Protein AF-A0A914ITX3-F1 (afdb_monomer_lite)

Radius of gyration: 26.63 Å; chains: 1; bounding box: 43×76×53 Å

Structure (mmCIF, N/CA/C/O backbone):
data_AF-A0A914ITX3-F1
#
_entry.id   AF-A0A914ITX3-F1
#
loop_
_atom_site.group_PDB
_atom_site.id
_atom_site.type_symbol
_atom_site.label_atom_id
_atom_site.label_alt_id
_atom_site.label_comp_id
_atom_site.label_asym_id
_atom_site.label_entity_id
_atom_site.label_seq_id
_atom_site.pdbx_PDB_ins_code
_atom_site.Cartn_x
_atom_site.Cartn_y
_atom_site.Cartn_z
_atom_site.occupancy
_atom_site.B_iso_or_equiv
_atom_site.auth_seq_id
_atom_site.auth_comp_id
_atom_site.auth_asym_id
_atom_site.auth_atom_id
_atom_site.pdbx_PDB_model_num
ATOM 1 N N . GLY A 1 1 ? 8.660 -14.782 -11.167 1.00 51.78 1 GLY A N 1
ATOM 2 C CA . GLY A 1 1 ? 8.376 -13.730 -12.158 1.00 51.78 1 GLY A CA 1
ATOM 3 C C . GLY A 1 1 ? 9.104 -12.484 -11.723 1.00 51.78 1 GLY A C 1
ATOM 4 O O . GLY A 1 1 ? 8.935 -12.097 -10.575 1.00 51.78 1 GLY A O 1
ATOM 5 N N . ALA A 1 2 ? 9.971 -11.943 -12.573 1.00 56.09 2 ALA A N 1
ATOM 6 C CA . ALA A 1 2 ? 10.683 -10.699 -12.299 1.00 56.09 2 ALA A CA 1
ATOM 7 C C . ALA A 1 2 ? 9.841 -9.514 -12.789 1.00 56.09 2 ALA A C 1
ATOM 9 O O . ALA A 1 2 ? 9.234 -9.598 -13.856 1.00 56.09 2 ALA A O 1
ATOM 10 N N . SER A 1 3 ? 9.800 -8.435 -12.010 1.00 76.44 3 SER A N 1
ATOM 11 C CA . SER A 1 3 ? 9.231 -7.157 -12.436 1.00 76.44 3 SER A CA 1
ATOM 12 C C . SER A 1 3 ? 10.149 -6.498 -13.460 1.00 76.44 3 SER A C 1
ATOM 14 O O . SER A 1 3 ? 11.336 -6.312 -13.190 1.00 76.44 3 SER A O 1
ATOM 16 N N . GLU A 1 4 ? 9.603 -6.122 -14.613 1.00 86.69 4 GLU A N 1
ATOM 17 C CA . GLU A 1 4 ? 10.331 -5.367 -15.634 1.00 86.69 4 GLU A CA 1
ATOM 18 C C . GLU A 1 4 ? 10.111 -3.873 -15.396 1.00 86.69 4 GLU A C 1
ATOM 20 O O . GLU A 1 4 ? 8.985 -3.385 -15.494 1.00 86.69 4 GLU A O 1
ATOM 25 N N . CYS A 1 5 ? 11.174 -3.142 -15.060 1.00 91.31 5 CYS A N 1
ATOM 26 C CA . CYS A 1 5 ? 11.100 -1.714 -14.761 1.00 91.31 5 CYS A CA 1
ATOM 27 C C . CYS A 1 5 ? 11.699 -0.878 -15.890 1.00 91.31 5 CYS A C 1
ATOM 29 O O . CYS A 1 5 ? 12.790 -1.161 -16.377 1.00 91.31 5 CYS A O 1
ATOM 31 N N . TYR A 1 6 ? 10.986 0.177 -16.275 1.00 91.75 6 TYR A N 1
ATOM 32 C CA . TYR A 1 6 ? 11.343 1.095 -17.347 1.00 91.75 6 TYR A CA 1
ATOM 33 C C . TYR A 1 6 ? 11.187 2.548 -16.887 1.00 91.75 6 TYR A C 1
ATOM 35 O O . TYR A 1 6 ? 10.461 2.853 -15.939 1.00 91.75 6 TYR A O 1
ATOM 43 N N . LEU A 1 7 ? 11.880 3.461 -17.563 1.00 94.12 7 LEU A N 1
ATOM 44 C CA . LEU A 1 7 ? 11.716 4.895 -17.348 1.00 94.12 7 LEU A CA 1
ATOM 45 C C . LEU A 1 7 ? 10.574 5.395 -18.238 1.00 94.12 7 LEU A C 1
ATOM 47 O O . LEU A 1 7 ? 10.623 5.249 -19.458 1.00 94.12 7 LEU A O 1
ATOM 51 N N . ALA A 1 8 ? 9.523 5.937 -17.633 1.00 88.94 8 ALA A N 1
ATOM 52 C CA . ALA A 1 8 ? 8.402 6.515 -18.354 1.00 88.94 8 ALA A CA 1
ATOM 53 C C . ALA A 1 8 ? 8.743 7.920 -18.887 1.00 88.94 8 ALA A C 1
ATOM 55 O O . ALA A 1 8 ? 9.735 8.539 -18.504 1.00 88.94 8 ALA A O 1
ATOM 56 N N . SER A 1 9 ? 7.911 8.428 -19.797 1.00 92.44 9 SER A N 1
ATOM 57 C CA . SER A 1 9 ? 8.101 9.723 -20.470 1.00 92.44 9 SER A CA 1
ATOM 58 C C . SER A 1 9 ? 8.050 10.935 -19.532 1.00 92.44 9 SER A C 1
ATOM 60 O O . SER A 1 9 ? 8.518 12.009 -19.888 1.00 92.44 9 SER A O 1
ATOM 62 N N . ASP A 1 10 ? 7.477 10.763 -18.343 1.00 93.31 10 ASP A N 1
ATOM 63 C CA . ASP A 1 10 ? 7.455 11.736 -17.246 1.00 93.31 10 ASP A CA 1
ATOM 64 C C . ASP A 1 10 ? 8.756 11.727 -16.413 1.00 93.31 10 ASP A C 1
ATOM 66 O O . ASP A 1 10 ? 8.886 12.498 -15.464 1.00 93.31 10 ASP A O 1
ATOM 70 N N . GLY A 1 11 ? 9.719 10.859 -16.749 1.00 92.50 11 GLY A N 1
ATOM 71 C CA . GLY A 1 11 ? 10.959 10.660 -15.999 1.00 92.50 11 GLY A CA 1
ATOM 72 C C . GLY A 1 11 ? 10.799 9.791 -14.747 1.00 92.50 11 GLY A C 1
ATOM 73 O O . GLY A 1 11 ? 11.760 9.628 -13.995 1.00 92.50 11 GLY A O 1
ATOM 74 N N . ALA A 1 12 ? 9.617 9.216 -14.499 1.00 91.12 12 ALA A N 1
ATOM 75 C CA . ALA A 1 12 ? 9.392 8.315 -13.375 1.00 91.12 12 ALA A CA 1
ATOM 76 C C . ALA A 1 12 ? 9.751 6.865 -13.734 1.00 91.12 12 ALA A C 1
ATOM 78 O O . ALA A 1 12 ? 9.525 6.403 -14.851 1.00 91.12 12 ALA A O 1
ATOM 79 N N . VAL A 1 13 ? 10.276 6.108 -12.767 1.00 91.88 13 VAL A N 1
ATOM 80 C CA . VAL A 1 13 ? 10.471 4.658 -12.927 1.00 91.88 13 VAL A CA 1
ATOM 81 C C . VAL A 1 13 ? 9.133 3.959 -12.728 1.00 91.88 13 VAL A C 1
ATOM 83 O O . VAL A 1 13 ? 8.527 4.094 -11.664 1.00 91.88 13 VAL A O 1
ATOM 86 N N . LYS A 1 14 ? 8.705 3.204 -13.740 1.00 91.88 14 LYS A N 1
ATOM 87 C CA . LYS A 1 14 ? 7.488 2.395 -13.725 1.00 91.88 14 LYS A CA 1
ATOM 88 C C . LYS A 1 14 ? 7.821 0.936 -14.010 1.00 91.88 14 LYS A C 1
ATOM 90 O O . LYS A 1 14 ? 8.593 0.629 -14.908 1.00 91.88 14 LYS A O 1
ATOM 95 N N . CYS A 1 15 ? 7.237 0.030 -13.251 1.00 91.94 15 CYS A N 1
ATOM 96 C CA . CYS A 1 15 ? 7.444 -1.401 -13.334 1.00 91.94 15 CYS A CA 1
ATOM 97 C C . CYS A 1 15 ? 6.168 -2.069 -13.842 1.00 91.94 15 CYS A C 1
ATOM 99 O O . CYS A 1 15 ? 5.062 -1.756 -13.402 1.00 91.94 15 CYS A O 1
ATOM 101 N N . ARG A 1 16 ? 6.323 -2.994 -14.791 1.00 87.12 16 ARG A N 1
ATOM 102 C CA . ARG A 1 16 ? 5.268 -3.896 -15.262 1.00 87.12 16 ARG A CA 1
ATOM 103 C C . ARG A 1 16 ? 5.438 -5.249 -14.584 1.00 87.12 16 ARG A C 1
ATOM 105 O O . ARG A 1 16 ? 6.550 -5.634 -14.224 1.00 87.12 16 ARG A O 1
ATOM 112 N N . ASN A 1 17 ? 4.330 -5.974 -14.441 1.00 87.94 17 ASN A N 1
ATOM 113 C CA . ASN A 1 17 ? 4.294 -7.318 -13.862 1.00 87.94 17 ASN A CA 1
ATOM 114 C C . ASN A 1 17 ? 4.898 -7.380 -12.450 1.00 87.94 17 ASN A C 1
ATOM 116 O O . ASN A 1 17 ? 5.881 -8.083 -12.213 1.00 87.94 17 ASN A O 1
ATOM 120 N N . CYS A 1 18 ? 4.311 -6.637 -11.506 1.00 88.12 18 CYS A N 1
ATOM 121 C CA . CYS A 1 18 ? 4.735 -6.719 -10.112 1.00 88.12 18 CYS A CA 1
ATOM 122 C C . CYS A 1 18 ? 4.649 -8.160 -9.578 1.00 88.12 18 CYS A C 1
ATOM 124 O O . CYS A 1 18 ? 3.735 -8.903 -9.959 1.00 88.12 18 CYS A O 1
ATOM 126 N N . PRO A 1 19 ? 5.573 -8.561 -8.684 1.00 87.19 19 PRO A N 1
ATOM 127 C CA . PRO A 1 19 ? 5.487 -9.843 -8.002 1.00 87.19 19 PRO A CA 1
ATOM 128 C C . PRO A 1 19 ? 4.162 -9.974 -7.247 1.00 87.19 19 PRO A C 1
ATOM 130 O O . PRO A 1 19 ? 3.545 -8.977 -6.861 1.00 87.19 19 PRO A O 1
ATOM 133 N N . ALA A 1 20 ? 3.736 -11.213 -7.004 1.00 83.75 20 ALA A N 1
ATOM 134 C CA . ALA A 1 20 ? 2.520 -11.474 -6.244 1.00 83.75 20 ALA A CA 1
ATOM 135 C C . ALA A 1 20 ? 2.572 -10.767 -4.879 1.00 83.75 20 ALA A C 1
ATOM 137 O O . ALA A 1 20 ? 3.562 -10.866 -4.158 1.00 83.75 20 ALA A O 1
ATOM 138 N N . GLY A 1 21 ? 1.504 -10.042 -4.544 1.00 85.50 21 GLY A N 1
ATOM 139 C CA . GLY A 1 21 ? 1.411 -9.274 -3.303 1.00 85.50 21 GLY A CA 1
ATOM 140 C C . GLY A 1 21 ? 1.960 -7.848 -3.362 1.00 85.50 21 GLY A C 1
ATOM 141 O O . GLY A 1 21 ? 1.766 -7.113 -2.396 1.00 85.5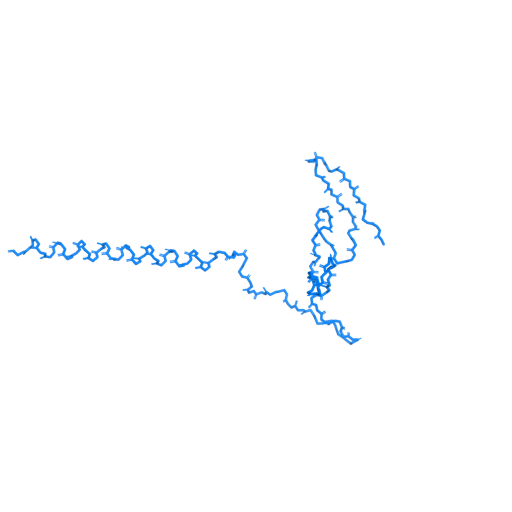0 21 GLY A O 1
ATOM 142 N N . PHE A 1 22 ? 2.551 -7.415 -4.480 1.00 87.75 22 PHE A N 1
ATOM 143 C CA . PHE A 1 22 ? 3.070 -6.056 -4.665 1.00 87.75 22 PHE A CA 1
ATOM 144 C C . PHE A 1 22 ? 2.334 -5.292 -5.773 1.00 87.75 22 PHE A C 1
ATOM 146 O O . PHE A 1 22 ? 1.798 -5.867 -6.719 1.00 87.75 22 PHE A O 1
ATOM 153 N N . SER A 1 23 ? 2.292 -3.970 -5.646 1.00 88.88 23 SER A N 1
ATOM 154 C CA . SER A 1 23 ? 1.615 -3.047 -6.554 1.00 88.88 23 SER A CA 1
ATOM 155 C C . SER A 1 23 ? 2.252 -1.654 -6.523 1.00 88.88 23 SER A C 1
ATOM 157 O O . SER A 1 23 ? 3.158 -1.377 -5.734 1.00 88.88 23 SER A O 1
ATOM 159 N N . GLY A 1 24 ? 1.753 -0.765 -7.382 1.00 87.94 24 GLY A N 1
ATOM 160 C CA . GLY A 1 24 ? 2.266 0.592 -7.554 1.00 87.94 24 GLY A CA 1
ATOM 161 C C . GLY A 1 24 ? 3.285 0.690 -8.684 1.00 87.94 24 GLY A C 1
ATOM 162 O O . GLY A 1 24 ? 3.764 -0.319 -9.194 1.00 87.94 24 GLY A O 1
ATOM 163 N N . ASP A 1 25 ? 3.622 1.925 -9.058 1.00 89.06 25 ASP A N 1
ATOM 164 C CA . ASP A 1 25 ? 4.547 2.208 -10.158 1.00 89.06 25 ASP A CA 1
ATOM 165 C C . ASP A 1 25 ? 5.903 1.530 -9.964 1.00 89.06 25 ASP A C 1
ATOM 167 O O . ASP A 1 25 ? 6.518 1.124 -10.934 1.00 89.06 25 ASP A O 1
ATOM 171 N N . ARG A 1 26 ? 6.374 1.352 -8.728 1.00 91.00 26 ARG A N 1
ATOM 172 C CA . ARG A 1 26 ? 7.675 0.727 -8.447 1.00 91.00 26 ARG A CA 1
ATOM 173 C C . ARG A 1 26 ? 7.554 -0.626 -7.751 1.00 91.00 26 ARG A C 1
ATOM 175 O O . ARG A 1 26 ? 8.550 -1.119 -7.234 1.00 91.00 26 ARG A O 1
ATOM 182 N N . CYS A 1 27 ? 6.352 -1.206 -7.722 1.00 89.88 27 CYS A N 1
ATOM 183 C CA . CYS A 1 27 ? 6.044 -2.414 -6.952 1.00 89.88 27 CYS A CA 1
ATOM 184 C C . CYS A 1 27 ? 6.460 -2.307 -5.469 1.00 89.88 27 CYS A C 1
ATOM 186 O O . CYS A 1 27 ? 6.865 -3.288 -4.857 1.00 89.88 27 CYS A O 1
ATOM 188 N N . ASP A 1 28 ? 6.394 -1.103 -4.899 1.00 87.19 28 ASP A N 1
ATOM 189 C CA . ASP A 1 28 ? 6.845 -0.754 -3.548 1.00 87.19 28 ASP A CA 1
ATOM 190 C C . ASP A 1 28 ? 5.710 -0.764 -2.514 1.00 87.19 28 ASP A C 1
ATOM 192 O O . ASP A 1 28 ? 5.936 -0.568 -1.320 1.00 87.19 28 ASP A O 1
ATOM 196 N N . LYS A 1 29 ? 4.474 -0.989 -2.968 1.00 87.38 29 LYS A N 1
ATOM 197 C CA . LYS A 1 29 ? 3.272 -1.005 -2.133 1.00 87.38 29 LYS A CA 1
ATOM 198 C C . LYS A 1 29 ? 2.681 -2.404 -2.108 1.00 87.38 29 LYS A C 1
ATOM 200 O O . LYS A 1 29 ? 2.734 -3.112 -3.108 1.00 87.38 29 LYS A O 1
ATOM 205 N N . CYS A 1 30 ? 2.037 -2.788 -1.011 1.00 87.12 30 CYS A N 1
ATOM 206 C CA . CYS A 1 30 ? 1.290 -4.042 -0.992 1.00 87.12 30 CYS A CA 1
ATOM 207 C C . CYS A 1 30 ? 0.084 -3.973 -1.933 1.00 87.12 30 CYS A C 1
ATOM 209 O O . CYS A 1 30 ? -0.611 -2.958 -2.006 1.00 87.12 30 CYS A O 1
ATOM 211 N N . ALA A 1 31 ? -0.133 -5.045 -2.693 1.00 87.06 31 ALA A N 1
ATOM 212 C CA . ALA A 1 31 ? -1.293 -5.192 -3.557 1.00 87.06 31 ALA A CA 1
ATOM 213 C C . ALA A 1 31 ? -2.588 -5.236 -2.729 1.00 87.06 31 ALA A C 1
ATOM 215 O O . ALA A 1 31 ? -2.561 -5.625 -1.558 1.00 87.06 31 ALA A O 1
ATOM 216 N N . PRO A 1 32 ? -3.742 -4.879 -3.318 1.00 83.88 32 PRO A N 1
ATOM 217 C CA . PRO A 1 32 ? -5.029 -5.057 -2.658 1.00 83.88 32 PRO A CA 1
ATOM 218 C C . PRO A 1 32 ? -5.188 -6.484 -2.111 1.00 83.88 32 PRO A C 1
ATOM 220 O O . PRO A 1 32 ? -4.955 -7.456 -2.826 1.00 83.88 32 PRO A O 1
ATOM 223 N N . GLY A 1 33 ? -5.563 -6.607 -0.835 1.00 80.00 33 GLY A N 1
ATOM 224 C CA . GLY A 1 33 ? -5.648 -7.896 -0.137 1.00 80.00 33 GLY A CA 1
ATOM 225 C C . GLY A 1 33 ? -4.362 -8.344 0.567 1.00 80.00 33 GLY A C 1
ATOM 226 O O . GLY A 1 33 ? -4.379 -9.397 1.202 1.00 80.00 33 GLY A O 1
ATOM 227 N N . TYR A 1 34 ? -3.287 -7.550 0.518 1.00 84.75 34 TYR A N 1
ATOM 228 C CA . TYR A 1 34 ? -2.035 -7.782 1.242 1.00 84.75 34 TYR A CA 1
ATOM 229 C C . TYR A 1 34 ? -1.718 -6.624 2.204 1.00 84.75 34 TYR A C 1
ATOM 231 O O . TYR A 1 34 ? -2.020 -5.465 1.926 1.00 84.75 34 TYR A O 1
ATOM 239 N N . THR A 1 35 ? -1.093 -6.934 3.338 1.00 84.81 35 THR A N 1
ATOM 240 C CA . THR A 1 35 ? -0.589 -5.981 4.335 1.00 84.81 35 THR A CA 1
ATOM 241 C C . THR A 1 35 ? 0.881 -6.252 4.615 1.00 84.81 35 THR A C 1
ATOM 243 O O . THR 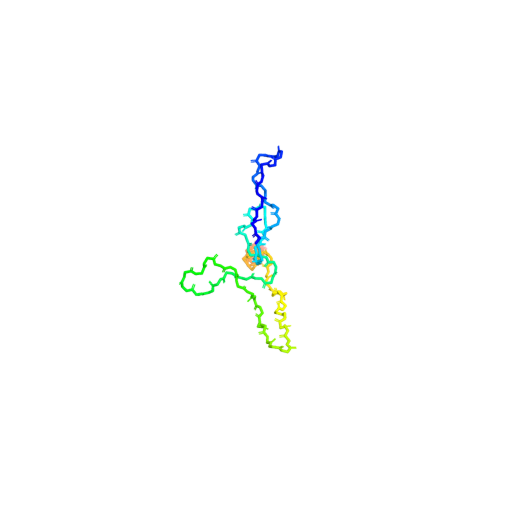A 1 35 ? 1.356 -7.367 4.421 1.00 84.81 35 THR A O 1
ATOM 246 N N . LEU A 1 36 ? 1.604 -5.248 5.107 1.00 83.50 36 LEU A N 1
ATOM 247 C CA . LEU A 1 36 ? 2.943 -5.467 5.648 1.00 83.50 36 LEU A CA 1
ATOM 248 C C . LEU A 1 36 ? 2.879 -6.513 6.760 1.00 83.50 36 LEU A C 1
ATOM 250 O O . LEU A 1 36 ? 1.990 -6.455 7.619 1.00 83.50 36 LEU A O 1
ATOM 254 N N . SER A 1 37 ? 3.818 -7.456 6.735 1.00 80.00 37 SER A N 1
ATOM 255 C CA . SER A 1 37 ? 3.915 -8.462 7.783 1.00 80.00 37 SER A CA 1
ATOM 256 C C . SER A 1 37 ? 4.146 -7.797 9.142 1.00 80.00 37 SER A C 1
ATOM 258 O O . SER A 1 37 ? 5.041 -6.970 9.310 1.00 80.00 37 SER A O 1
ATOM 260 N N . ALA A 1 38 ? 3.349 -8.190 10.136 1.00 74.06 38 ALA A N 1
ATOM 261 C CA . ALA A 1 38 ? 3.482 -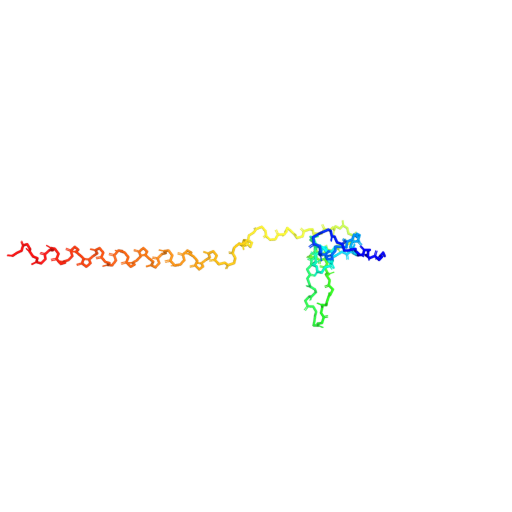7.717 11.514 1.00 74.06 38 ALA A CA 1
ATOM 262 C C . ALA A 1 38 ? 4.658 -8.370 12.267 1.00 74.06 38 ALA A C 1
ATOM 264 O O . ALA A 1 38 ? 4.915 -8.043 13.426 1.00 74.06 38 ALA A O 1
ATOM 265 N N . LYS A 1 39 ? 5.362 -9.318 11.635 1.00 76.06 39 LYS A N 1
ATOM 266 C CA . LYS A 1 39 ? 6.541 -9.968 12.210 1.00 76.06 39 LYS A CA 1
ATOM 267 C C . LYS A 1 39 ? 7.685 -8.962 12.298 1.00 76.06 39 LYS A C 1
ATOM 269 O O . LYS A 1 39 ? 7.888 -8.154 11.393 1.00 76.06 39 LYS A O 1
ATOM 274 N N . THR A 1 40 ? 8.456 -9.022 13.378 1.00 57.62 40 THR A N 1
ATOM 275 C CA . THR A 1 40 ? 9.618 -8.154 13.591 1.00 57.62 40 THR A CA 1
ATOM 276 C C . THR A 1 40 ? 10.621 -8.354 12.447 1.00 57.62 40 THR A C 1
ATOM 278 O O . THR A 1 40 ? 11.295 -9.378 12.392 1.00 57.62 40 THR A O 1
ATOM 281 N N . GLY A 1 41 ? 10.677 -7.406 11.503 1.00 64.00 41 GLY A N 1
ATOM 282 C CA . GLY A 1 41 ? 11.486 -7.497 10.275 1.00 64.00 41 GLY A CA 1
ATOM 283 C C . GLY A 1 41 ? 10.703 -7.680 8.965 1.00 64.00 41 GLY A C 1
ATOM 284 O O . GLY A 1 41 ? 11.322 -7.852 7.918 1.00 64.00 41 GLY A O 1
ATOM 285 N N . GLY A 1 42 ? 9.368 -7.628 8.999 1.00 59.25 42 GLY A N 1
ATOM 286 C CA . GLY A 1 42 ? 8.484 -7.811 7.849 1.00 59.25 42 GLY A CA 1
ATOM 287 C C . GLY A 1 42 ? 8.654 -6.758 6.753 1.00 59.25 42 GLY A C 1
ATOM 288 O O . GLY A 1 42 ? 8.007 -5.715 6.780 1.00 59.25 42 GLY A O 1
ATOM 289 N N . ARG A 1 43 ? 9.511 -7.037 5.766 1.00 63.78 43 ARG A N 1
ATOM 290 C CA . ARG A 1 43 ? 9.588 -6.275 4.502 1.00 63.78 43 ARG A CA 1
ATOM 291 C C . ARG A 1 43 ? 8.617 -6.808 3.445 1.00 63.78 43 ARG A C 1
ATOM 293 O O . ARG A 1 43 ? 8.464 -6.190 2.396 1.00 63.78 43 ARG A O 1
ATOM 300 N N . ASP A 1 44 ? 7.967 -7.927 3.748 1.00 79.00 44 ASP A N 1
ATOM 301 C CA . ASP A 1 44 ? 7.136 -8.664 2.812 1.00 79.00 44 ASP A CA 1
ATOM 302 C C . ASP A 1 44 ? 5.653 -8.368 3.028 1.00 79.00 44 ASP A C 1
ATOM 304 O O . ASP A 1 44 ? 5.172 -8.193 4.155 1.00 79.00 44 ASP A O 1
ATOM 308 N N . CYS A 1 45 ? 4.929 -8.327 1.915 1.00 85.31 45 CYS A N 1
ATOM 309 C CA . CYS A 1 45 ? 3.484 -8.211 1.893 1.00 85.31 45 CYS A CA 1
ATOM 310 C C . CYS A 1 45 ? 2.855 -9.596 2.117 1.00 85.31 45 CYS A C 1
ATOM 312 O O . CYS A 1 45 ? 3.033 -10.507 1.309 1.00 85.31 45 CYS A O 1
ATOM 314 N N . GLU A 1 46 ? 2.094 -9.752 3.200 1.00 84.81 46 GLU A N 1
ATOM 315 C CA . GLU A 1 46 ? 1.351 -10.966 3.553 1.00 84.81 46 GLU A CA 1
ATOM 316 C C . GLU A 1 46 ? -0.152 -10.787 3.269 1.00 84.81 46 GLU A C 1
ATOM 318 O O . GLU A 1 46 ? -0.678 -9.684 3.432 1.00 84.81 46 GLU A O 1
ATOM 323 N N . PRO A 1 47 ? -0.881 -11.841 2.857 1.00 81.75 47 PRO A N 1
ATOM 324 C CA . PRO A 1 47 ? -2.327 -11.764 2.667 1.00 81.75 47 PRO A CA 1
ATOM 325 C C . PRO A 1 47 ? -3.048 -11.332 3.952 1.00 81.75 47 PRO A C 1
ATOM 327 O O . PRO A 1 47 ? -2.805 -11.879 5.025 1.00 81.75 47 PRO A O 1
ATOM 330 N N . VAL A 1 48 ? -3.976 -10.379 3.840 1.00 76.69 48 VAL A N 1
ATOM 331 C CA . VAL A 1 48 ? -4.792 -9.883 4.969 1.00 76.69 48 VAL A CA 1
ATOM 332 C C . VAL A 1 48 ? -5.803 -10.946 5.433 1.00 76.69 48 VAL A C 1
ATOM 334 O O . VAL A 1 48 ? -6.274 -10.904 6.567 1.00 76.69 48 VAL A O 1
ATOM 337 N N . GLY A 1 49 ? -6.128 -11.916 4.573 1.00 68.69 49 GLY A N 1
ATOM 338 C CA . GLY A 1 49 ? -7.070 -13.004 4.844 1.00 68.69 49 GLY A CA 1
ATOM 339 C C . GLY A 1 49 ? -6.429 -14.288 5.355 1.00 68.69 49 GLY A C 1
ATOM 340 O O . GLY A 1 49 ? -5.262 -14.581 5.100 1.00 68.69 49 GLY A O 1
ATOM 341 N N . ARG A 1 50 ? -7.235 -15.107 6.037 1.00 65.75 50 ARG A N 1
ATOM 342 C CA . ARG A 1 50 ? -6.872 -16.501 6.306 1.00 65.75 50 ARG A CA 1
ATOM 343 C C . ARG A 1 50 ? -7.268 -17.330 5.093 1.00 65.75 50 ARG A C 1
ATOM 345 O O . ARG A 1 50 ? -8.451 -17.472 4.791 1.00 65.75 50 ARG A O 1
ATOM 352 N N . VAL A 1 51 ? -6.277 -17.886 4.410 1.00 61.06 51 VAL A N 1
ATOM 353 C CA . VAL A 1 51 ? -6.515 -18.951 3.435 1.00 61.06 51 VAL A CA 1
ATOM 354 C C . VAL A 1 51 ? -6.682 -20.240 4.234 1.00 61.06 51 VAL A C 1
ATOM 356 O O . VAL A 1 51 ? -5.706 -20.781 4.751 1.00 61.06 51 VAL A O 1
ATOM 359 N N . ARG A 1 52 ? -7.922 -20.700 4.409 1.00 66.19 52 ARG A N 1
ATOM 360 C CA . ARG A 1 52 ? -8.197 -22.057 4.895 1.00 66.19 52 ARG A CA 1
ATOM 361 C C . ARG A 1 52 ? -8.228 -23.001 3.693 1.00 66.19 52 ARG A C 1
ATOM 363 O O . ARG A 1 52 ? -8.520 -22.565 2.582 1.00 66.19 52 ARG A O 1
ATOM 370 N N . SER A 1 53 ? -7.938 -24.286 3.903 1.00 71.31 53 SER A N 1
ATOM 371 C CA . SER A 1 53 ? -7.917 -25.291 2.822 1.00 71.31 53 SER A CA 1
ATOM 372 C C . SER A 1 53 ? -9.227 -25.393 2.034 1.00 71.31 53 SER A C 1
ATOM 374 O O . SER A 1 53 ? -9.214 -25.852 0.899 1.00 71.31 53 SER A O 1
ATOM 376 N N . ASP A 1 54 ? -10.341 -24.973 2.624 1.00 76.12 54 ASP A N 1
ATOM 377 C CA . ASP A 1 54 ? -11.694 -25.037 2.079 1.00 76.12 54 ASP A CA 1
ATOM 378 C C . ASP A 1 54 ? -12.269 -23.668 1.674 1.00 76.12 54 ASP A C 1
ATOM 380 O O . ASP A 1 54 ? -13.246 -23.612 0.926 1.00 76.12 54 ASP A O 1
ATOM 384 N N . ARG A 1 55 ? -11.698 -22.554 2.160 1.00 64.12 55 ARG A N 1
ATOM 385 C CA . ARG A 1 55 ? -12.242 -21.210 1.924 1.00 64.12 55 ARG A CA 1
ATOM 386 C C . ARG A 1 55 ? -11.196 -20.105 2.057 1.00 64.12 55 ARG A C 1
ATOM 388 O O . ARG A 1 55 ? -10.404 -20.082 2.998 1.00 64.12 55 ARG A O 1
ATOM 395 N N . ILE A 1 56 ? -11.255 -19.130 1.151 1.00 63.06 56 ILE A N 1
ATOM 396 C CA . ILE A 1 56 ? -10.537 -17.858 1.285 1.00 63.06 56 ILE A CA 1
ATOM 397 C C . ILE A 1 56 ? -11.450 -16.886 2.035 1.00 63.06 56 ILE A C 1
ATOM 399 O O . ILE A 1 56 ? -12.467 -16.444 1.499 1.00 63.06 56 ILE A O 1
ATOM 403 N N . ASP A 1 57 ? -11.091 -16.554 3.275 1.00 65.44 57 ASP A N 1
ATOM 404 C CA . ASP A 1 57 ? -11.771 -15.504 4.028 1.00 65.44 57 ASP A CA 1
ATOM 405 C C . ASP A 1 57 ? -11.227 -14.145 3.575 1.00 65.44 57 ASP A C 1
ATOM 407 O O . ASP A 1 57 ? -10.209 -13.661 4.077 1.00 65.44 57 ASP A O 1
ATOM 411 N N . PHE A 1 58 ? -11.896 -13.530 2.597 1.00 54.81 58 PHE A N 1
ATOM 412 C CA . PHE A 1 58 ? -11.655 -12.131 2.261 1.00 54.81 58 PHE A CA 1
ATOM 413 C C . PHE A 1 58 ? -12.058 -11.287 3.469 1.00 54.81 58 PHE A C 1
ATOM 415 O O . PHE A 1 58 ? -13.244 -11.121 3.750 1.00 54.81 58 PHE A O 1
ATOM 422 N N . VAL A 1 59 ? -11.079 -10.764 4.207 1.00 60.94 59 VAL A N 1
ATOM 423 C CA . VAL A 1 59 ? -11.361 -9.683 5.152 1.00 60.94 59 VAL A CA 1
ATOM 424 C C . VAL A 1 59 ? -11.813 -8.528 4.280 1.00 60.94 59 VAL A C 1
ATOM 426 O O . VAL A 1 59 ? -11.028 -8.044 3.460 1.00 60.94 59 VAL A O 1
ATOM 429 N N . ASP A 1 60 ? -13.084 -8.139 4.387 1.00 56.50 60 ASP A N 1
ATOM 430 C CA . ASP A 1 60 ? -13.546 -6.886 3.807 1.00 56.50 60 ASP A CA 1
ATOM 431 C C . ASP A 1 60 ? -12.489 -5.832 4.154 1.00 56.50 60 ASP A C 1
ATOM 433 O O . ASP A 1 60 ? -12.193 -5.615 5.334 1.00 56.50 60 ASP A O 1
ATOM 437 N N . SER A 1 61 ? -11.874 -5.218 3.130 1.00 50.50 61 SER A N 1
ATOM 438 C CA . SER A 1 61 ? -11.061 -4.011 3.332 1.00 50.50 61 SER A CA 1
ATOM 439 C C . SER A 1 61 ? -11.854 -3.132 4.281 1.00 50.50 61 SER A C 1
ATOM 441 O O . SER A 1 61 ? -13.040 -2.973 3.996 1.00 50.50 61 SER A O 1
ATOM 443 N N . PRO A 1 62 ? -11.289 -2.639 5.399 1.00 54.25 62 PRO A N 1
ATOM 444 C CA . PRO A 1 62 ? -12.080 -2.062 6.475 1.00 54.25 62 PRO A CA 1
ATOM 445 C C . PRO A 1 62 ? -12.900 -0.894 5.927 1.00 54.25 62 PRO A C 1
ATOM 447 O O . PRO A 1 62 ? -12.430 0.240 5.826 1.00 54.25 62 PRO A O 1
ATOM 450 N N . LYS A 1 63 ? -14.143 -1.197 5.536 1.00 42.97 63 LYS A N 1
ATOM 451 C CA . LYS A 1 63 ? -15.161 -0.256 5.094 1.00 42.97 63 LYS A CA 1
ATOM 452 C C . LYS A 1 63 ? -15.551 0.480 6.362 1.00 42.97 63 LYS A C 1
ATOM 454 O O . LYS A 1 63 ? -16.443 0.058 7.086 1.00 42.97 63 LYS A O 1
ATOM 459 N N . GLY A 1 64 ? -14.774 1.497 6.707 1.00 52.75 64 GLY A N 1
ATOM 460 C CA . GLY A 1 64 ? -14.910 2.158 7.998 1.00 52.75 64 GLY A CA 1
ATOM 461 C C . GLY A 1 64 ? -13.669 2.884 8.494 1.00 52.75 64 GLY A C 1
ATOM 462 O O . GLY A 1 64 ? -13.810 3.705 9.396 1.00 52.75 64 GLY A O 1
ATOM 463 N N . LEU A 1 65 ? -12.480 2.662 7.915 1.00 51.06 65 LEU A N 1
ATOM 464 C CA . LEU A 1 65 ? -11.380 3.592 8.169 1.00 51.06 65 LEU A CA 1
ATOM 465 C C . LEU A 1 65 ? -11.664 4.894 7.409 1.00 51.06 65 LEU A C 1
ATOM 467 O O . LEU A 1 65 ? -11.853 4.853 6.190 1.00 51.06 65 LEU A O 1
ATOM 471 N N . PRO A 1 66 ? -11.743 6.046 8.100 1.00 56.00 66 PRO A N 1
ATOM 472 C CA . PRO A 1 66 ? -11.918 7.314 7.419 1.00 56.00 66 PRO A CA 1
ATOM 473 C C . PRO A 1 66 ? -10.730 7.519 6.476 1.00 56.00 66 PRO A C 1
ATOM 475 O O . PRO A 1 66 ? -9.579 7.516 6.904 1.00 56.00 66 PRO A O 1
ATOM 478 N N . SER A 1 67 ? -11.022 7.692 5.185 1.00 59.94 67 SER A N 1
ATOM 479 C CA . SER A 1 67 ? -10.022 8.005 4.154 1.00 59.94 67 SER A CA 1
ATOM 480 C C . SER A 1 67 ? -9.243 9.286 4.468 1.00 59.94 67 SER A C 1
ATOM 482 O O . SER A 1 67 ? -8.118 9.460 4.009 1.00 59.94 67 SER A O 1
ATOM 484 N N . ASP A 1 68 ? -9.844 10.165 5.272 1.00 66.81 68 ASP A N 1
ATOM 485 C CA . ASP A 1 68 ? -9.240 11.358 5.848 1.00 66.81 68 ASP A CA 1
ATOM 486 C C . ASP A 1 68 ? -8.872 11.092 7.328 1.00 66.81 68 ASP A C 1
ATOM 488 O O . ASP A 1 68 ? -9.749 11.186 8.199 1.00 66.81 68 ASP A O 1
ATOM 492 N N . PRO A 1 69 ? -7.595 10.797 7.652 1.00 71.12 69 PRO A N 1
ATOM 493 C CA . PRO A 1 69 ? -7.146 10.566 9.030 1.00 71.12 69 PRO A CA 1
ATOM 494 C C . PRO A 1 69 ? -7.335 11.787 9.950 1.00 71.12 69 PRO A C 1
ATOM 496 O O . PRO A 1 69 ? -7.247 11.659 11.171 1.00 71.12 69 PRO A O 1
ATOM 499 N N . TYR A 1 70 ? -7.652 12.965 9.398 1.00 79.50 70 TYR A N 1
ATOM 500 C CA . TYR A 1 70 ? -7.873 14.207 10.139 1.00 79.50 70 TYR A CA 1
ATOM 501 C C . TYR A 1 70 ? -9.357 14.592 10.275 1.00 79.50 70 TYR A C 1
ATOM 503 O O . TYR A 1 70 ? -9.673 15.647 10.839 1.00 79.50 70 TYR A O 1
ATO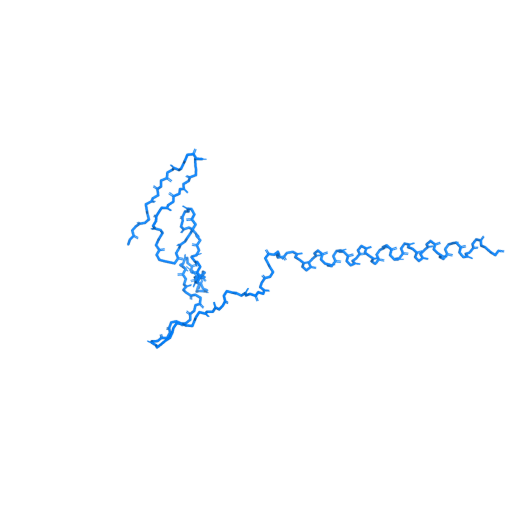M 511 N N . ALA A 1 71 ? -10.294 13.748 9.823 1.00 79.56 71 ALA A N 1
ATOM 512 C CA . ALA A 1 71 ? -11.731 14.038 9.860 1.00 79.56 71 ALA A CA 1
ATOM 513 C C . ALA A 1 71 ? -12.245 14.364 11.279 1.00 79.56 71 ALA A C 1
ATOM 515 O O . ALA A 1 71 ? -12.949 15.360 11.480 1.00 79.56 71 ALA A O 1
ATOM 516 N N . ALA A 1 72 ? -11.834 13.585 12.286 1.00 77.69 72 ALA A N 1
ATOM 517 C CA . ALA A 1 72 ? -12.208 13.816 13.684 1.00 77.69 72 ALA A CA 1
ATOM 518 C C . ALA A 1 72 ? -11.658 15.152 14.224 1.00 77.69 72 ALA A C 1
ATOM 520 O O . ALA A 1 72 ? -12.376 15.906 14.887 1.00 77.69 72 ALA A O 1
ATOM 521 N N . GLN A 1 73 ? -10.411 15.497 13.879 1.00 87.12 73 GLN A N 1
ATOM 522 C CA . GLN A 1 73 ? -9.810 16.783 14.246 1.00 87.12 73 GLN A CA 1
ATOM 523 C C . GLN A 1 73 ? -10.552 17.965 13.610 1.00 87.12 73 GLN A C 1
ATOM 525 O O . GLN A 1 73 ? -10.825 18.952 14.298 1.00 87.12 73 GLN A O 1
ATOM 530 N N . ARG A 1 74 ? -10.936 17.875 12.329 1.00 86.81 74 ARG A N 1
ATOM 531 C CA . ARG A 1 74 ? -11.707 18.936 11.658 1.00 86.81 74 ARG A CA 1
ATOM 532 C C . ARG A 1 74 ? -13.085 19.139 12.283 1.00 86.81 74 ARG A C 1
ATOM 534 O O . ARG A 1 74 ? -13.481 20.286 12.510 1.00 86.81 74 ARG A O 1
ATOM 541 N N . LEU A 1 75 ? -13.790 18.059 12.625 1.00 87.19 75 LEU A N 1
ATOM 542 C CA . LEU A 1 75 ? -15.067 18.145 13.344 1.00 87.19 75 LEU A CA 1
ATOM 543 C C . LEU A 1 75 ? -14.894 18.841 14.701 1.00 87.19 75 LEU A C 1
ATOM 545 O O . LEU A 1 75 ? -15.655 19.758 15.027 1.00 87.19 75 LEU A O 1
ATOM 549 N N . GLN A 1 76 ? -13.852 18.491 15.458 1.00 88.38 76 GLN A N 1
ATOM 550 C CA . GLN A 1 76 ? -13.551 19.132 16.739 1.00 88.38 76 GLN A CA 1
ATOM 551 C C . GLN A 1 76 ? -13.237 20.632 16.584 1.00 88.38 76 GLN A C 1
ATOM 553 O O . GLN A 1 76 ? -13.738 21.459 17.354 1.00 88.38 76 GLN A O 1
ATOM 558 N N . GLN A 1 77 ? -12.449 21.018 15.575 1.00 88.44 77 GLN A N 1
ATOM 559 C CA . GLN A 1 77 ? -12.138 22.424 15.289 1.00 88.44 77 GLN A CA 1
ATOM 560 C C . GLN A 1 77 ? -13.396 23.231 14.943 1.00 88.44 77 GLN A C 1
ATOM 562 O O . GLN A 1 77 ? -13.602 24.318 15.495 1.00 88.44 77 GLN A O 1
ATOM 567 N N . GLN A 1 78 ? -14.280 22.688 14.100 1.00 90.19 78 GLN A N 1
ATOM 568 C CA . GLN A 1 78 ? -15.553 23.334 13.765 1.00 90.19 78 GLN A CA 1
ATOM 569 C C . GLN A 1 78 ? -16.439 23.522 15.001 1.00 90.19 78 GLN A C 1
ATOM 571 O O . GLN A 1 78 ? -17.011 24.598 15.202 1.00 90.19 78 GLN A O 1
ATOM 576 N N . GLN A 1 79 ? -16.533 22.510 15.868 1.00 91.69 79 GLN A N 1
ATOM 577 C CA . GLN A 1 79 ? -17.286 22.621 17.118 1.00 91.69 79 GLN A CA 1
ATOM 578 C C . GLN A 1 79 ? -16.710 23.710 18.032 1.00 91.69 79 GLN A C 1
ATOM 580 O O . GLN A 1 79 ? -17.461 24.526 18.574 1.00 91.69 79 GLN A O 1
ATOM 585 N N . ASN A 1 80 ? -15.384 23.786 18.160 1.00 90.88 80 ASN A N 1
ATOM 586 C CA . ASN A 1 80 ? -14.709 24.822 18.941 1.00 90.88 80 ASN A CA 1
ATOM 587 C C . ASN A 1 80 ? -14.970 26.227 18.375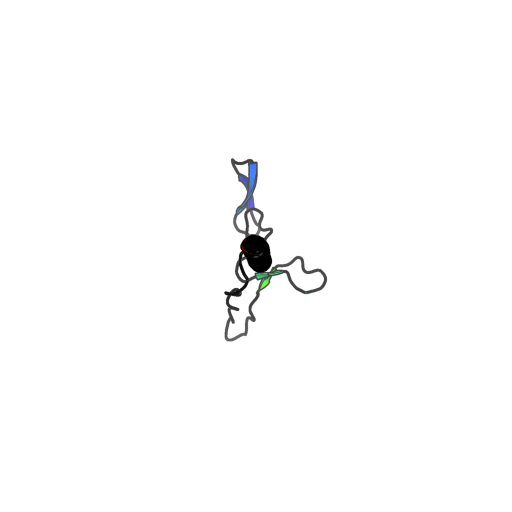 1.00 90.88 80 ASN A C 1
ATOM 589 O O . ASN A 1 80 ? -15.251 27.153 19.141 1.00 90.88 80 ASN A O 1
ATOM 593 N N . ALA A 1 81 ? -14.957 26.391 17.050 1.00 85.50 81 ALA A N 1
ATOM 594 C CA . ALA A 1 81 ? -15.305 27.648 16.390 1.00 85.50 81 ALA A CA 1
ATOM 595 C C . ALA A 1 81 ? -16.765 28.053 16.665 1.00 85.50 81 ALA A C 1
ATOM 597 O O . ALA A 1 81 ? -17.027 29.191 17.064 1.00 85.50 81 ALA A O 1
ATOM 598 N N . ARG A 1 82 ? -17.713 27.108 16.571 1.00 86.50 82 ARG A N 1
ATOM 599 C CA . ARG A 1 82 ? -19.129 27.336 16.919 1.00 86.50 82 ARG A CA 1
ATOM 600 C C . ARG A 1 82 ? -19.297 27.740 18.385 1.00 86.50 82 ARG A C 1
ATOM 602 O O . ARG A 1 82 ? -20.029 28.687 18.679 1.00 86.50 82 ARG A O 1
ATOM 609 N N . ARG A 1 83 ? -18.593 27.074 19.310 1.00 84.94 83 ARG A N 1
ATOM 610 C CA . ARG A 1 83 ? -18.584 27.424 20.744 1.00 84.94 83 ARG A CA 1
ATOM 611 C C . ARG A 1 83 ? -18.023 28.829 20.976 1.00 84.94 83 ARG A C 1
ATOM 613 O O . ARG A 1 83 ? -18.629 29.602 21.717 1.00 84.94 83 ARG A O 1
ATOM 620 N N . ARG A 1 84 ? -16.917 29.198 20.317 1.00 79.81 84 ARG A N 1
ATOM 621 C CA . ARG A 1 84 ? -16.339 30.556 20.376 1.00 79.81 84 ARG A CA 1
ATOM 622 C C . ARG A 1 84 ? -17.322 31.606 19.859 1.00 79.81 84 ARG A C 1
ATOM 624 O O . ARG A 1 84 ? -17.522 32.620 20.523 1.00 79.81 84 ARG A O 1
ATOM 631 N N . HIS A 1 85 ? -17.978 31.347 18.731 1.00 81.12 85 HIS A N 1
ATOM 632 C CA . HIS A 1 85 ? -18.982 32.247 18.169 1.00 81.12 85 HIS A CA 1
ATOM 633 C C . HIS A 1 85 ? -20.201 32.405 19.093 1.00 81.12 85 HIS A C 1
ATOM 635 O O . HIS A 1 85 ? -20.628 33.530 19.347 1.00 81.12 85 HIS A O 1
ATOM 641 N N . ARG A 1 86 ? -20.706 31.312 19.688 1.00 75.50 86 ARG A N 1
ATOM 642 C CA . ARG A 1 86 ? -21.754 31.382 20.724 1.00 75.50 86 ARG A CA 1
ATOM 643 C C . ARG A 1 86 ? -21.312 32.220 21.924 1.00 75.50 86 ARG A C 1
ATOM 645 O O . ARG A 1 86 ? -22.047 33.115 22.319 1.00 75.50 86 ARG A O 1
ATOM 652 N N . ARG A 1 87 ? -20.112 31.993 22.474 1.00 73.06 87 ARG A N 1
ATOM 653 C CA . ARG A 1 87 ? -19.579 32.788 23.601 1.00 73.06 87 ARG A CA 1
ATOM 654 C C . ARG A 1 87 ? -19.460 34.277 23.261 1.00 73.06 87 ARG A C 1
ATOM 656 O O . ARG A 1 87 ? -19.802 35.114 24.090 1.00 73.06 87 ARG A O 1
ATOM 663 N N . ARG A 1 88 ? -19.023 34.614 22.042 1.00 69.38 88 ARG A N 1
ATOM 664 C CA . ARG A 1 88 ? -18.996 36.003 21.549 1.00 69.38 88 ARG A CA 1
ATOM 665 C C . ARG A 1 88 ? -20.405 36.596 21.454 1.00 69.38 88 ARG A C 1
ATOM 667 O O . ARG A 1 88 ? -20.606 37.703 21.936 1.00 69.38 88 ARG A O 1
ATOM 674 N N . ARG A 1 89 ? -21.386 35.854 20.922 1.00 64.62 89 ARG A N 1
ATOM 675 C CA . ARG A 1 89 ? -22.795 36.290 20.892 1.00 64.62 89 ARG A CA 1
ATOM 676 C C . ARG A 1 89 ? -23.351 36.538 22.294 1.00 64.62 89 ARG A C 1
ATOM 678 O O . ARG A 1 89 ? -23.904 37.607 22.509 1.00 64.62 89 ARG A O 1
ATOM 685 N N . TYR A 1 90 ? -23.137 35.619 23.240 1.00 60.34 90 TYR A N 1
ATOM 686 C CA . TYR A 1 90 ? -23.576 35.791 24.631 1.00 60.34 90 TYR A CA 1
ATOM 687 C C . TYR A 1 90 ? -22.979 37.046 25.285 1.00 60.34 90 TYR A C 1
ATOM 689 O O . TYR A 1 90 ? -23.718 37.800 25.913 1.00 60.34 90 TYR A O 1
ATOM 697 N N . ARG A 1 91 ? -21.679 37.315 25.078 1.00 62.34 91 ARG A N 1
ATOM 698 C CA . ARG A 1 91 ? -21.018 38.543 25.563 1.00 62.34 91 ARG A CA 1
ATOM 699 C C . ARG A 1 91 ? -21.607 39.823 24.957 1.00 62.34 91 ARG A C 1
ATOM 701 O O . ARG A 1 91 ? -21.772 40.809 25.666 1.00 62.34 91 ARG A O 1
ATOM 708 N N . VAL A 1 92 ? -21.952 39.819 23.667 1.00 60.84 92 VAL A N 1
ATOM 709 C CA . VAL A 1 92 ? -22.587 40.979 23.010 1.00 60.84 92 VAL A CA 1
ATOM 710 C C . VAL A 1 92 ? -24.022 41.177 23.510 1.00 60.84 92 VAL A C 1
ATOM 712 O O . VAL A 1 92 ? -24.428 42.307 23.770 1.00 60.84 92 VAL A O 1
ATOM 715 N N . THR A 1 93 ? -24.795 40.101 23.689 1.00 59.44 93 THR A N 1
ATOM 716 C CA . THR A 1 93 ? -26.165 40.187 24.220 1.00 59.44 93 THR A CA 1
ATOM 717 C C . THR A 1 93 ? -26.207 40.618 25.682 1.00 59.44 93 THR A C 1
ATOM 719 O O . THR A 1 93 ? -27.109 41.366 26.042 1.00 59.44 93 THR A O 1
ATOM 722 N N . SER A 1 94 ? -25.243 40.206 26.517 1.00 60.00 94 SER A N 1
ATOM 723 C CA . SER A 1 94 ? -25.149 40.687 27.899 1.00 60.00 94 SER A CA 1
ATOM 724 C C . SER A 1 94 ? -24.772 42.167 27.937 1.00 60.00 94 SER A C 1
ATOM 726 O O . SER A 1 94 ? -25.466 42.931 28.592 1.00 60.00 94 SER A O 1
ATOM 728 N N . ALA A 1 95 ? -23.769 42.603 27.162 1.00 57.59 95 ALA A N 1
ATOM 729 C CA . ALA A 1 95 ? -23.376 44.015 27.082 1.00 57.59 95 ALA A CA 1
ATOM 730 C C . ALA A 1 95 ? -24.528 44.925 26.613 1.00 57.59 95 ALA A C 1
ATOM 732 O O . ALA A 1 95 ? -24.772 45.971 27.204 1.00 57.59 95 ALA A O 1
ATOM 733 N N . ARG A 1 96 ? -25.313 44.497 25.612 1.00 57.44 96 ARG A N 1
ATOM 734 C CA . ARG A 1 96 ? -26.510 45.235 25.162 1.00 57.44 96 ARG A CA 1
ATOM 735 C C . ARG A 1 96 ? -27.623 45.306 26.212 1.00 57.44 96 ARG A C 1
ATOM 737 O O . ARG A 1 96 ? -28.422 46.234 26.162 1.00 57.44 96 ARG A O 1
ATOM 744 N N . ARG A 1 97 ? -27.699 44.340 27.134 1.00 56.34 97 ARG A N 1
ATOM 745 C CA . ARG A 1 97 ? -28.695 44.318 28.218 1.00 56.34 97 ARG A CA 1
ATOM 746 C C . ARG A 1 97 ? -28.351 45.299 29.342 1.00 56.34 97 ARG A C 1
ATOM 748 O O . ARG A 1 97 ? -29.266 45.839 29.942 1.00 56.34 97 ARG A O 1
ATOM 755 N N . PHE A 1 98 ? -27.063 45.554 29.581 1.00 52.41 98 PHE A N 1
ATOM 756 C CA . PHE A 1 98 ? -26.592 46.516 30.587 1.00 52.41 98 PHE A CA 1
ATOM 757 C C . PHE A 1 98 ? -26.692 47.985 30.146 1.00 52.41 98 PHE A C 1
ATOM 759 O O . PHE A 1 98 ? -26.728 48.856 30.998 1.00 52.41 98 PHE A O 1
ATOM 766 N N . HIS A 1 99 ? -26.777 48.271 28.844 1.00 54.03 99 HIS A N 1
ATOM 767 C CA . HIS A 1 99 ? -26.916 49.639 28.314 1.00 54.03 99 HIS A CA 1
ATOM 768 C C . HIS A 1 99 ? -28.374 50.100 28.101 1.00 54.03 99 HIS A C 1
ATOM 770 O O . HIS A 1 99 ? -28.597 51.134 27.478 1.00 54.03 99 HIS A O 1
ATOM 776 N N . ARG A 1 100 ? -29.374 49.319 28.532 1.00 54.28 100 ARG A N 1
ATOM 777 C CA . ARG A 1 100 ? -30.814 49.620 28.359 1.00 54.28 100 ARG A CA 1
ATOM 778 C C . ARG A 1 100 ? -31.569 49.847 29.684 1.00 54.28 100 ARG A C 1
ATOM 780 O O . ARG A 1 100 ? -32.796 49.803 29.676 1.00 54.28 100 ARG A O 1
ATOM 787 N N . LEU A 1 101 ? -30.845 50.074 30.780 1.00 49.16 101 LEU A N 1
ATOM 788 C CA . LEU A 1 101 ? -31.333 50.551 32.082 1.00 49.16 101 LEU A CA 1
ATOM 789 C C . LEU A 1 101 ? -30.673 51.901 32.366 1.00 49.16 101 LEU A C 1
ATOM 791 O O . LEU A 1 101 ? -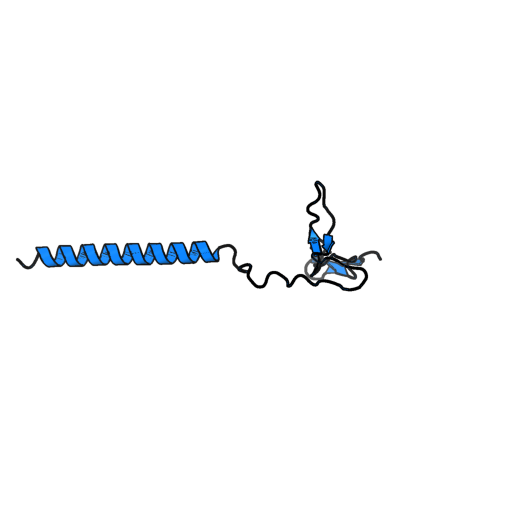31.353 52.753 32.967 1.00 49.16 101 LEU A O 1
#

pLDDT: mean 75.21, std 14.06, range [42.97, 94.12]

Foldseek 3Di:
DDWDWDQDPVRDIATPDQDQQFDDRVSCHGDPQWDFDPPDVGSDTDGPFDDDPVDTPRPPPPPPDPPDPCPVVVVVVVVVVVVVVVVVVVVVVVVVVVVPD

Sequence (101 aa):
GASECYLASDGAVKCRNCPAGFSGDRCDKCAPGYTLSAKTGGRDCEPVGRVRSDRIDFVDSPKGLPSDPYAAQRLQQQQNARRRHRRRRYRVTSARRFHRL

Secondary structure (DSSP, 8-state):
---EEEE-TTS-EEEESPPTTEESTTS-EEPTTEEE--STT--SEEESS-EETTEE------TTS-SSTTHHHHHHHHHHHHHHHHHHHHHHHHHHHHTT-